Protein AF-A0A8H3BXD2-F1 (afdb_monomer_lite)

Sequence (95 aa):
MFKLPKGRADEPEEGSSPDHPIIMEGVTASDFVALLKVLYARNQPVLEASLIIPAFRLVNMWNFSELCTYLLPLAGKNLDDIDKIMFAREFRIKE

Organism: NCBI:txid456999

Radius of gyration: 16.64 Å; chains: 1; bounding box: 42×27×44 Å

Foldseek 3Di:
DDDDDDDPPPDDDACPDPVRHHDDPPADPLLVVLLVCLVVVPVPPDRQLVSLQSPCVVCVVVVVPVVVVVSVVVNVVHDDPVSNVVSCVVSVPDD

pLDDT: mean 85.91, std 11.85, range [49.66, 96.12]

Structure (mmCIF, N/CA/C/O backbone):
data_AF-A0A8H3BXD2-F1
#
_entry.id   AF-A0A8H3BXD2-F1
#
loop_
_atom_site.group_PDB
_atom_site.id
_atom_site.type_symbol
_atom_site.label_atom_id
_atom_site.label_alt_id
_atom_site.label_comp_id
_atom_site.label_asym_id
_atom_site.label_entity_id
_atom_site.label_seq_id
_atom_site.pdbx_PDB_ins_code
_atom_site.Cartn_x
_atom_site.Cartn_y
_atom_site.Cartn_z
_atom_site.occupancy
_atom_site.B_iso_or_equiv
_atom_site.auth_seq_id
_atom_site.auth_comp_id
_atom_site.auth_a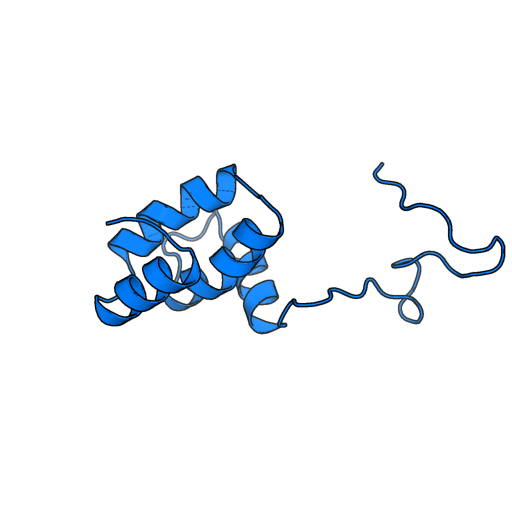sym_id
_atom_site.auth_atom_id
_atom_site.pdbx_PDB_model_num
ATOM 1 N N . MET A 1 1 ? 20.990 9.933 -8.618 1.00 50.59 1 MET A N 1
ATOM 2 C CA . MET A 1 1 ? 20.096 8.987 -9.320 1.00 50.59 1 MET A CA 1
ATOM 3 C C . MET A 1 1 ? 20.350 7.604 -8.764 1.00 50.59 1 MET A C 1
ATOM 5 O O . MET A 1 1 ? 21.511 7.220 -8.680 1.00 50.59 1 MET A O 1
ATOM 9 N N . PHE A 1 2 ? 19.295 6.907 -8.348 1.00 49.66 2 PHE A N 1
ATOM 10 C CA . PHE A 1 2 ? 19.366 5.499 -7.963 1.00 49.66 2 PHE A CA 1
ATOM 11 C C . PHE A 1 2 ? 19.772 4.714 -9.219 1.00 49.66 2 PHE A C 1
ATOM 13 O O . PHE A 1 2 ? 19.067 4.779 -10.221 1.00 49.66 2 PHE A O 1
ATOM 20 N N . LYS A 1 3 ? 20.951 4.088 -9.224 1.00 55.75 3 LYS A N 1
ATOM 21 C CA . LYS A 1 3 ? 21.384 3.213 -10.319 1.00 55.75 3 LYS A CA 1
ATOM 22 C C . LYS A 1 3 ? 21.396 1.799 -9.771 1.00 55.75 3 LYS A C 1
ATOM 24 O O . LYS A 1 3 ? 22.138 1.540 -8.823 1.00 55.75 3 LYS A O 1
ATOM 29 N N . LEU A 1 4 ? 20.560 0.925 -10.326 1.00 61.69 4 LEU A N 1
ATOM 30 C CA . LEU A 1 4 ? 20.644 -0.493 -10.005 1.00 61.69 4 LEU A CA 1
ATOM 31 C C . LEU A 1 4 ? 22.018 -1.036 -10.431 1.00 61.69 4 LEU A C 1
ATOM 33 O O . LEU A 1 4 ? 22.650 -0.476 -11.338 1.00 61.69 4 LEU A O 1
ATOM 37 N N . PRO A 1 5 ? 22.505 -2.104 -9.777 1.00 62.81 5 PRO A N 1
ATOM 38 C CA . PRO A 1 5 ? 23.662 -2.835 -10.265 1.00 62.81 5 PRO A CA 1
ATOM 39 C C . PRO A 1 5 ? 23.413 -3.200 -11.725 1.00 62.81 5 PRO A C 1
ATOM 41 O O . PRO A 1 5 ? 22.375 -3.772 -12.053 1.00 62.81 5 PRO A O 1
ATOM 44 N N . LYS A 1 6 ? 24.344 -2.831 -12.604 1.00 64.19 6 LYS A N 1
ATOM 45 C CA . LYS A 1 6 ? 24.254 -3.222 -14.008 1.00 64.19 6 LYS A CA 1
ATOM 46 C C . LYS A 1 6 ? 24.216 -4.747 -14.078 1.00 64.19 6 LYS A C 1
ATOM 48 O O . LYS A 1 6 ? 25.020 -5.404 -13.410 1.00 64.19 6 LYS A O 1
ATOM 53 N N . GLY A 1 7 ? 23.298 -5.282 -14.881 1.00 62.81 7 GLY A N 1
ATOM 54 C CA . GLY A 1 7 ? 23.344 -6.676 -15.310 1.00 62.81 7 GLY A CA 1
ATOM 55 C C . GLY A 1 7 ? 24.626 -6.966 -16.099 1.00 62.81 7 GLY A C 1
ATOM 56 O O . GLY A 1 7 ? 25.550 -6.144 -16.158 1.00 62.81 7 GLY A O 1
ATOM 57 N N . ARG A 1 8 ? 24.707 -8.140 -16.734 1.00 66.56 8 ARG A N 1
ATOM 58 C CA . ARG A 1 8 ? 25.800 -8.407 -17.687 1.00 66.56 8 ARG A CA 1
ATOM 59 C C . ARG A 1 8 ? 25.848 -7.276 -18.720 1.00 66.56 8 ARG A C 1
ATOM 61 O O . ARG A 1 8 ? 24.812 -6.724 -19.063 1.00 66.56 8 ARG A O 1
ATOM 68 N N . ALA A 1 9 ? 27.042 -6.931 -19.199 1.00 64.44 9 ALA A N 1
ATOM 69 C CA . ALA A 1 9 ? 27.271 -5.740 -20.026 1.00 64.44 9 ALA A CA 1
ATOM 70 C C . ALA A 1 9 ? 26.372 -5.624 -21.280 1.00 64.44 9 ALA A C 1
ATOM 72 O O . ALA A 1 9 ? 26.209 -4.515 -21.779 1.00 64.44 9 ALA A O 1
ATOM 73 N N . ASP A 1 10 ? 25.777 -6.733 -21.734 1.00 74.12 10 ASP A N 1
ATOM 74 C CA . ASP A 1 10 ? 24.904 -6.813 -22.910 1.00 74.12 10 ASP A CA 1
ATOM 75 C C . ASP A 1 10 ? 23.399 -6.940 -22.587 1.00 74.12 10 ASP A C 1
ATOM 77 O O . ASP A 1 10 ? 22.586 -7.014 -23.507 1.00 74.12 10 ASP A O 1
ATOM 81 N N . GLU A 1 11 ? 22.993 -6.983 -21.312 1.00 76.44 11 GLU A N 1
ATOM 82 C CA . GLU A 1 11 ? 21.574 -7.069 -20.942 1.00 76.44 11 GLU A CA 1
ATOM 83 C C . GLU A 1 11 ? 20.947 -5.668 -20.813 1.00 76.44 11 GLU A C 1
ATOM 85 O O . GLU A 1 11 ? 21.521 -4.794 -20.153 1.00 76.44 11 GLU A O 1
ATOM 90 N N . PRO A 1 12 ? 19.768 -5.431 -21.419 1.00 79.94 12 PRO A N 1
ATOM 91 C CA . PRO A 1 12 ? 19.047 -4.170 -21.278 1.00 79.94 12 PRO A CA 1
ATOM 92 C C . PRO A 1 12 ? 18.736 -3.854 -19.812 1.00 79.94 12 PRO A C 1
ATOM 94 O O . PRO A 1 12 ? 18.315 -4.727 -19.054 1.00 79.94 12 PRO A O 1
ATOM 97 N N . GLU A 1 13 ? 18.933 -2.596 -19.412 1.00 83.00 13 GLU A N 1
ATOM 98 C CA . GLU A 1 13 ? 18.635 -2.154 -18.047 1.00 83.00 13 GLU A CA 1
ATOM 99 C C . GLU A 1 13 ? 17.126 -2.284 -17.761 1.00 83.00 13 GLU A C 1
ATOM 101 O O . GLU A 1 13 ? 16.286 -1.972 -18.611 1.00 83.00 13 GLU A O 1
ATOM 106 N N . GLU A 1 14 ? 16.770 -2.731 -16.557 1.00 85.31 14 GLU A N 1
ATOM 107 C CA . GLU A 1 14 ? 15.375 -2.802 -16.118 1.00 85.31 14 GLU A CA 1
ATOM 108 C C . GLU A 1 14 ? 14.714 -1.413 -16.175 1.00 85.31 14 GLU A C 1
ATOM 110 O O . GLU A 1 14 ? 15.280 -0.412 -15.729 1.00 85.31 14 GLU A O 1
ATOM 115 N N . GLY A 1 15 ? 13.510 -1.340 -16.742 1.00 87.75 15 GLY A N 1
ATOM 116 C CA . GLY A 1 15 ? 12.777 -0.090 -16.945 1.00 87.75 15 GLY A CA 1
ATOM 117 C C . GLY A 1 15 ? 13.247 0.756 -18.130 1.00 87.75 15 GLY A C 1
ATOM 118 O O . GLY A 1 15 ? 12.753 1.870 -18.302 1.00 87.75 15 GLY A O 1
ATOM 119 N N . SER A 1 16 ? 14.178 0.266 -18.953 1.00 89.06 16 SER A N 1
ATOM 120 C CA . SER A 1 16 ? 14.711 1.022 -20.098 1.00 89.06 16 SER A CA 1
ATOM 121 C C . SER A 1 16 ? 13.746 1.130 -21.282 1.00 89.06 16 SER A C 1
ATOM 123 O O . SER A 1 16 ? 13.880 2.041 -22.099 1.00 89.06 16 SER A O 1
ATOM 125 N N . SER A 1 17 ? 12.780 0.215 -21.404 1.00 89.81 17 SER A N 1
ATOM 126 C CA . SER A 1 17 ? 11.842 0.169 -22.531 1.00 89.81 17 SER A CA 1
ATOM 127 C C . SER A 1 17 ? 10.576 -0.630 -22.187 1.00 89.81 17 SER A C 1
ATOM 129 O O . SER A 1 17 ? 10.553 -1.319 -21.168 1.00 89.81 17 SER A O 1
ATOM 131 N N . PRO A 1 18 ? 9.525 -0.588 -23.029 1.00 90.62 18 PRO A N 1
ATOM 132 C CA . PRO A 1 18 ? 8.348 -1.441 -22.853 1.00 90.62 18 PRO A CA 1
ATOM 133 C C . PRO A 1 18 ? 8.654 -2.945 -22.884 1.00 90.62 18 PRO A C 1
ATOM 135 O O . PRO A 1 18 ? 7.987 -3.703 -22.186 1.00 90.62 18 PRO A O 1
ATOM 138 N N . ASP A 1 19 ? 9.667 -3.363 -23.650 1.00 93.50 19 ASP A N 1
ATOM 139 C CA . ASP A 1 19 ? 10.114 -4.762 -23.728 1.00 93.50 19 ASP A CA 1
ATOM 140 C C . ASP A 1 19 ? 10.976 -5.168 -22.515 1.00 93.50 19 ASP A C 1
ATOM 142 O O . ASP A 1 19 ? 11.151 -6.353 -22.233 1.00 93.50 19 ASP A O 1
ATOM 146 N N . HIS A 1 20 ? 11.474 -4.179 -21.760 1.00 88.38 20 HIS A N 1
ATOM 147 C CA . HIS A 1 20 ? 12.263 -4.343 -20.537 1.00 88.38 20 HIS A CA 1
ATOM 148 C C . HIS A 1 20 ? 11.685 -3.487 -19.400 1.00 88.38 20 HIS A C 1
ATOM 150 O O . HIS A 1 20 ? 12.331 -2.528 -18.964 1.00 88.38 20 HIS A O 1
ATOM 156 N N . PRO A 1 21 ? 10.453 -3.772 -18.943 1.00 91.19 21 PRO A N 1
ATOM 157 C CA . PRO A 1 21 ? 9.790 -2.975 -17.920 1.00 91.19 21 PRO A CA 1
ATOM 158 C C . PRO A 1 21 ? 10.404 -3.218 -16.537 1.00 91.19 21 PRO A C 1
ATOM 160 O O . PRO A 1 21 ? 11.196 -4.136 -16.342 1.00 91.19 21 PRO A O 1
ATOM 163 N N . ILE A 1 22 ? 9.993 -2.405 -15.563 1.00 90.25 22 ILE A N 1
ATOM 164 C CA . ILE A 1 22 ? 10.253 -2.678 -14.145 1.00 90.25 22 ILE A CA 1
ATOM 165 C C . ILE A 1 22 ? 9.260 -3.736 -13.675 1.00 90.25 22 ILE A C 1
ATOM 167 O O . ILE A 1 22 ? 8.047 -3.520 -13.769 1.00 90.25 22 ILE A O 1
ATOM 171 N N . ILE A 1 23 ? 9.758 -4.857 -13.158 1.00 90.56 23 ILE A N 1
ATOM 172 C CA . ILE A 1 23 ? 8.913 -5.934 -12.642 1.00 90.56 23 ILE A CA 1
ATOM 173 C C . ILE A 1 23 ? 8.728 -5.740 -11.138 1.00 90.56 23 ILE A C 1
ATOM 175 O O . ILE A 1 23 ? 9.657 -5.862 -10.343 1.00 90.56 23 ILE A O 1
ATOM 179 N N . MET A 1 24 ? 7.497 -5.434 -10.729 1.00 90.12 24 MET A N 1
ATOM 180 C CA . MET A 1 24 ? 7.153 -5.249 -9.319 1.00 90.12 24 MET A CA 1
ATOM 181 C C . MET A 1 24 ? 6.724 -6.577 -8.687 1.00 90.12 24 MET A C 1
ATOM 183 O O . MET A 1 24 ? 5.537 -6.885 -8.587 1.00 90.12 24 MET A O 1
ATOM 187 N N . GLU A 1 25 ? 7.704 -7.371 -8.263 1.00 90.38 25 GLU A N 1
ATOM 188 C CA . GLU A 1 25 ? 7.464 -8.645 -7.579 1.00 90.38 25 GLU A CA 1
ATOM 189 C C . GLU A 1 25 ? 6.679 -8.457 -6.271 1.00 90.38 25 GLU A C 1
ATOM 191 O O . GLU A 1 25 ? 6.969 -7.570 -5.466 1.00 90.38 25 GLU A O 1
ATOM 196 N N . GLY A 1 26 ? 5.673 -9.307 -6.046 1.00 90.12 26 GLY A N 1
ATOM 197 C CA . GLY A 1 26 ? 4.833 -9.264 -4.842 1.00 90.12 26 GLY A CA 1
ATOM 198 C C . GLY A 1 26 ? 3.839 -8.097 -4.778 1.00 90.12 26 GLY A C 1
ATOM 199 O O . GLY A 1 26 ? 3.166 -7.936 -3.761 1.00 90.12 26 GLY A O 1
ATOM 200 N N . VAL A 1 27 ? 3.714 -7.305 -5.847 1.00 94.62 27 VAL A N 1
ATOM 201 C CA . VAL A 1 27 ? 2.793 -6.166 -5.924 1.00 94.62 27 VAL A CA 1
ATOM 202 C C . VAL A 1 27 ? 1.592 -6.518 -6.790 1.00 94.62 27 VAL A C 1
ATOM 204 O O . VAL A 1 27 ? 1.727 -6.854 -7.965 1.00 94.62 27 VAL A O 1
ATOM 207 N N . THR A 1 28 ? 0.387 -6.398 -6.232 1.00 95.81 28 THR A N 1
ATOM 208 C CA . THR A 1 28 ? -0.835 -6.502 -7.037 1.00 95.81 28 THR A CA 1
ATOM 209 C C . THR A 1 28 ? -1.148 -5.167 -7.713 1.00 95.81 28 THR A C 1
ATOM 211 O O . THR A 1 28 ? -0.887 -4.092 -7.165 1.00 95.81 28 THR A O 1
ATOM 214 N N . ALA A 1 29 ? -1.773 -5.215 -8.893 1.00 95.25 29 ALA A N 1
ATOM 215 C CA . ALA A 1 29 ? -2.202 -4.002 -9.590 1.00 95.25 29 ALA A CA 1
ATOM 216 C C . ALA A 1 29 ? -3.168 -3.155 -8.739 1.00 95.25 29 ALA A C 1
ATOM 218 O O . ALA A 1 29 ? -3.087 -1.929 -8.754 1.00 95.25 29 ALA A O 1
ATOM 219 N N . SER A 1 30 ? -4.053 -3.792 -7.964 1.00 95.62 30 SER A N 1
ATOM 220 C CA . SER A 1 30 ? -4.985 -3.104 -7.063 1.00 95.62 30 SER A CA 1
ATOM 221 C C . SER A 1 30 ? -4.276 -2.365 -5.932 1.00 95.62 30 SER A C 1
ATOM 223 O O . SER A 1 30 ? -4.614 -1.211 -5.667 1.00 95.62 30 SER A O 1
ATOM 225 N N . ASP A 1 31 ? -3.276 -2.990 -5.303 1.00 96.06 31 ASP A N 1
ATOM 226 C CA . ASP A 1 31 ? -2.502 -2.350 -4.237 1.00 96.06 31 ASP A CA 1
ATOM 227 C C . ASP A 1 31 ? -1.719 -1.154 -4.792 1.00 96.06 31 ASP A C 1
ATOM 229 O O . ASP A 1 31 ? -1.704 -0.076 -4.192 1.00 96.06 31 ASP A O 1
ATOM 233 N N . PHE A 1 32 ? -1.142 -1.300 -5.991 1.00 95.62 32 PHE A N 1
ATOM 234 C CA . PHE A 1 32 ? -0.393 -0.223 -6.635 1.00 95.62 32 PHE A CA 1
ATOM 235 C C . PHE A 1 32 ? -1.289 0.955 -7.026 1.00 95.62 32 PHE A C 1
ATOM 237 O O . PHE A 1 32 ? -0.960 2.107 -6.745 1.00 95.62 32 PHE A O 1
ATOM 244 N N . VAL A 1 33 ? -2.466 0.688 -7.601 1.00 95.00 33 VAL A N 1
ATOM 245 C CA . VAL A 1 33 ? -3.459 1.730 -7.904 1.00 95.00 33 VAL A CA 1
ATOM 246 C C . VAL A 1 33 ? -3.908 2.449 -6.631 1.00 95.00 33 VAL A C 1
ATOM 248 O O . VAL A 1 33 ? -4.017 3.677 -6.636 1.00 95.00 33 VAL A O 1
ATOM 251 N N . ALA A 1 34 ? -4.153 1.723 -5.538 1.00 94.81 34 ALA A N 1
ATOM 252 C CA . ALA A 1 34 ? -4.531 2.330 -4.265 1.00 94.81 34 ALA A CA 1
ATOM 253 C C . ALA A 1 34 ? -3.423 3.229 -3.705 1.00 94.81 34 ALA A C 1
ATOM 255 O O . ALA A 1 34 ? -3.706 4.351 -3.284 1.00 94.81 34 ALA A O 1
ATOM 256 N N . LEU A 1 35 ? -2.163 2.789 -3.775 1.00 94.75 35 LEU A N 1
ATOM 257 C CA . LEU A 1 35 ? -1.021 3.609 -3.384 1.00 94.75 35 LEU A CA 1
ATOM 258 C C . LEU A 1 35 ? -0.923 4.887 -4.227 1.00 94.75 35 LEU A C 1
ATOM 260 O O . LEU A 1 35 ? -0.782 5.974 -3.669 1.00 94.75 35 LEU A O 1
ATOM 264 N N . LEU A 1 36 ? -1.040 4.78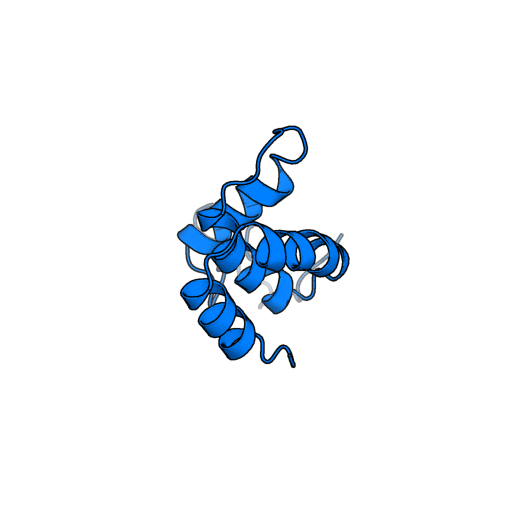8 -5.555 1.00 93.25 36 LEU A N 1
ATOM 265 C CA . LEU A 1 36 ? -1.023 5.964 -6.429 1.00 93.25 36 LEU A CA 1
ATOM 266 C C . LEU A 1 36 ? -2.163 6.928 -6.093 1.00 93.25 36 LEU A C 1
ATOM 268 O O . LEU A 1 36 ? -1.943 8.136 -6.019 1.00 93.25 36 LEU A O 1
ATOM 272 N N . LYS A 1 37 ? -3.368 6.414 -5.826 1.00 92.19 37 LYS A N 1
ATOM 273 C CA . LYS A 1 37 ? -4.480 7.250 -5.365 1.00 92.19 37 LYS A CA 1
ATOM 274 C C . LYS A 1 37 ? -4.132 7.954 -4.057 1.00 92.19 37 LYS A C 1
ATOM 276 O O . LYS A 1 37 ? -4.310 9.157 -3.990 1.00 92.19 37 LYS A O 1
ATOM 281 N N . VAL A 1 38 ? -3.572 7.274 -3.058 1.00 90.38 38 VAL A N 1
ATOM 282 C CA . VAL A 1 38 ? -3.145 7.924 -1.802 1.00 90.38 38 VAL A CA 1
ATOM 283 C C . VAL A 1 38 ? -2.103 9.021 -2.051 1.00 90.38 38 VAL A C 1
ATOM 285 O O . VAL A 1 38 ? -2.223 10.118 -1.507 1.00 90.38 38 VAL A O 1
ATOM 288 N N . LEU A 1 39 ? -1.100 8.752 -2.890 1.00 89.88 39 LEU A N 1
ATOM 289 C CA . LEU A 1 39 ? -0.009 9.687 -3.179 1.00 89.88 39 LEU A CA 1
ATOM 290 C C . LEU A 1 39 ? -0.488 10.943 -3.916 1.00 89.88 39 LEU A C 1
ATOM 292 O O . LEU A 1 39 ? -0.111 12.060 -3.560 1.00 89.88 39 LEU A O 1
ATOM 296 N N . TYR A 1 40 ? -1.314 10.762 -4.945 1.00 86.56 40 TYR A N 1
ATOM 297 C CA . TYR A 1 40 ? -1.716 11.840 -5.848 1.00 86.56 40 TYR A CA 1
ATOM 298 C C . TYR A 1 40 ? -3.062 12.477 -5.481 1.00 86.56 40 TYR A C 1
ATOM 300 O O . TYR A 1 40 ? -3.317 13.618 -5.862 1.00 86.56 40 TYR A O 1
ATOM 308 N N . ALA A 1 41 ? -3.903 11.813 -4.683 1.00 78.75 41 ALA A N 1
ATOM 309 C CA . ALA A 1 41 ? -5.160 12.367 -4.176 1.00 78.75 41 ALA A CA 1
ATOM 310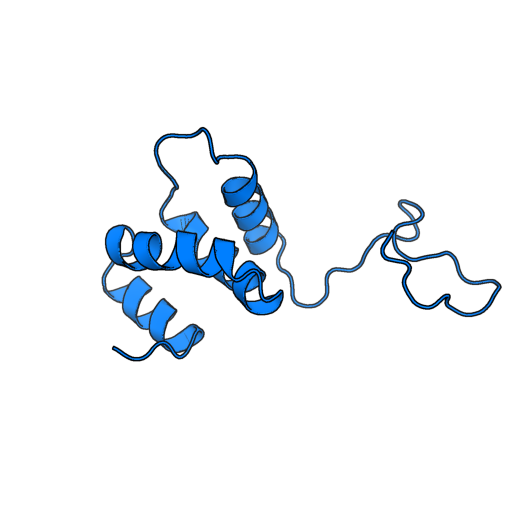 C C . ALA A 1 41 ? -4.984 13.176 -2.882 1.00 78.75 41 ALA A C 1
ATOM 312 O O . ALA A 1 41 ? -5.963 13.441 -2.193 1.00 78.75 41 ALA A O 1
ATOM 313 N N . ARG A 1 42 ? -3.768 13.640 -2.563 1.00 60.75 42 ARG A N 1
ATOM 314 C CA . ARG A 1 42 ? -3.487 14.469 -1.375 1.00 60.75 42 ARG A CA 1
ATOM 315 C C . ARG A 1 42 ? -4.326 15.761 -1.308 1.00 60.75 42 ARG A C 1
ATOM 317 O O . ARG A 1 42 ? -4.483 16.329 -0.234 1.00 60.75 42 ARG A O 1
ATOM 324 N N . ASN A 1 43 ? -4.897 16.186 -2.440 1.00 63.34 43 ASN A N 1
ATOM 325 C CA . ASN A 1 43 ? -5.803 17.333 -2.555 1.00 63.34 43 ASN A CA 1
ATOM 326 C C . ASN A 1 43 ? -7.298 16.958 -2.533 1.00 63.34 43 ASN A C 1
ATOM 328 O O . ASN A 1 43 ? -8.143 17.836 -2.704 1.00 63.34 43 ASN A O 1
ATOM 332 N N . GLN A 1 44 ? -7.648 15.679 -2.375 1.00 64.44 44 GLN A N 1
ATOM 333 C CA . GLN A 1 44 ? -9.038 15.246 -2.268 1.00 64.44 44 GLN A CA 1
ATOM 334 C C . GLN A 1 44 ? -9.463 15.149 -0.795 1.00 64.44 44 GLN A C 1
ATOM 336 O O . GLN A 1 44 ? -8.718 14.625 0.031 1.00 64.44 44 GLN A O 1
ATOM 341 N N . PRO A 1 45 ? -10.655 15.661 -0.444 1.00 62.62 45 PRO A N 1
ATOM 342 C CA . PRO A 1 45 ? -11.059 15.847 0.949 1.00 62.62 45 PRO A CA 1
ATOM 343 C C . PRO A 1 45 ? -11.335 14.541 1.707 1.00 62.62 45 PRO A C 1
ATOM 345 O O . PRO A 1 45 ? -11.355 14.552 2.936 1.00 62.62 45 PRO A O 1
ATOM 348 N N . VAL A 1 46 ? -11.558 13.425 1.009 1.00 70.81 46 VAL A N 1
ATOM 349 C CA . VAL A 1 46 ? -11.898 12.141 1.630 1.00 70.81 46 VAL A CA 1
ATOM 350 C C . VAL A 1 46 ? -11.146 11.021 0.924 1.00 70.81 46 VAL A C 1
ATOM 352 O O . VAL A 1 46 ? -11.332 10.798 -0.269 1.00 70.81 46 VAL A O 1
ATOM 355 N N . LEU A 1 47 ? -10.308 10.307 1.677 1.00 80.56 47 LEU A N 1
ATOM 356 C CA . LEU A 1 47 ? -9.730 9.045 1.232 1.00 80.56 47 LEU A CA 1
ATOM 357 C C . LEU A 1 47 ? -10.765 7.933 1.434 1.00 80.56 47 LEU A C 1
ATOM 359 O O . LEU A 1 47 ? -11.242 7.731 2.552 1.00 80.56 47 LEU A O 1
ATOM 363 N N . GLU A 1 48 ? -11.102 7.212 0.368 1.00 86.25 48 GLU A N 1
ATOM 364 C CA . GLU A 1 48 ? -11.981 6.043 0.450 1.00 86.25 48 GLU A CA 1
ATOM 365 C C . GLU A 1 48 ? -11.351 4.958 1.339 1.00 86.25 48 GLU A C 1
ATOM 367 O O . GLU A 1 48 ? -10.185 4.597 1.162 1.00 86.25 48 GLU A O 1
ATOM 372 N N . ALA A 1 49 ? -12.126 4.411 2.283 1.00 87.38 49 ALA A N 1
ATOM 373 C CA . ALA A 1 49 ? -11.647 3.406 3.238 1.00 87.38 49 ALA A CA 1
ATOM 374 C C . ALA A 1 49 ? -11.077 2.151 2.550 1.00 87.38 49 ALA A C 1
ATOM 376 O O . ALA A 1 49 ? -10.078 1.591 3.001 1.00 87.38 49 ALA A O 1
ATOM 377 N N . SER A 1 50 ? -11.653 1.775 1.404 1.00 90.56 50 SER A N 1
ATOM 378 C CA . SER A 1 50 ? -11.229 0.643 0.570 1.00 90.56 50 SER A CA 1
ATOM 379 C C . SER A 1 50 ? -9.797 0.765 0.038 1.00 90.56 50 SER A C 1
ATOM 381 O O . SER A 1 50 ? -9.194 -0.239 -0.330 1.00 90.56 50 SER A O 1
ATOM 383 N N . LEU A 1 51 ? -9.233 1.977 0.005 1.00 92.00 51 LEU A N 1
ATOM 384 C CA . LEU A 1 51 ? -7.866 2.227 -0.455 1.00 92.00 51 LEU A CA 1
ATOM 385 C C . LEU A 1 51 ? -6.829 2.059 0.656 1.00 92.00 51 LEU A C 1
ATOM 387 O O . LEU A 1 51 ? -5.645 1.926 0.356 1.00 92.00 51 LEU A O 1
ATOM 391 N N . ILE A 1 52 ? -7.251 2.064 1.925 1.00 92.38 52 ILE A N 1
ATOM 392 C CA . ILE A 1 52 ? -6.338 2.121 3.069 1.00 92.38 52 ILE A CA 1
ATOM 393 C C . ILE A 1 52 ? -5.511 0.842 3.170 1.00 92.38 52 ILE A C 1
ATOM 395 O O . ILE A 1 52 ? -4.288 0.931 3.154 1.00 92.38 52 ILE A O 1
ATOM 399 N N . ILE A 1 53 ? -6.142 -0.335 3.236 1.00 94.12 53 ILE A N 1
ATOM 400 C CA . ILE A 1 53 ? -5.420 -1.611 3.393 1.00 94.12 53 ILE A CA 1
ATOM 401 C C . ILE A 1 53 ? -4.503 -1.890 2.186 1.00 94.12 53 ILE A C 1
ATOM 403 O O . ILE A 1 53 ? -3.312 -2.123 2.405 1.00 94.12 53 ILE A O 1
ATOM 407 N N . PRO A 1 54 ? -4.981 -1.799 0.925 1.00 95.31 54 PRO A N 1
ATOM 408 C CA . PRO A 1 54 ? -4.145 -2.035 -0.254 1.00 95.31 54 PRO A CA 1
ATOM 409 C C . PRO A 1 54 ? -2.948 -1.077 -0.348 1.00 95.31 54 PRO A C 1
ATOM 411 O O . PRO A 1 54 ? -1.825 -1.502 -0.613 1.00 95.31 54 PRO A O 1
ATOM 414 N N . ALA A 1 55 ? -3.149 0.214 -0.058 1.00 94.81 55 ALA A N 1
ATOM 415 C CA . ALA A 1 55 ? -2.045 1.170 -0.024 1.00 94.81 55 ALA A CA 1
ATOM 416 C C . ALA A 1 55 ? -1.082 0.883 1.137 1.00 94.81 55 ALA A C 1
ATOM 418 O O . ALA A 1 55 ? 0.134 0.963 0.951 1.00 94.81 55 ALA A O 1
ATOM 419 N N . PHE A 1 56 ? -1.611 0.516 2.315 1.00 95.06 56 PHE A N 1
ATOM 420 C CA . PHE A 1 56 ? -0.807 0.227 3.503 1.00 95.06 56 PHE A CA 1
ATOM 421 C C . PHE A 1 56 ? 0.161 -0.943 3.273 1.00 95.06 56 PHE A C 1
ATOM 423 O O . PHE A 1 56 ? 1.314 -0.876 3.696 1.00 95.06 56 PHE A O 1
ATOM 430 N N . ARG A 1 57 ? -0.267 -1.980 2.537 1.00 95.50 57 ARG A N 1
ATOM 431 C CA . ARG A 1 57 ? 0.590 -3.117 2.154 1.00 95.50 57 ARG A CA 1
ATOM 432 C C . ARG A 1 57 ? 1.884 -2.667 1.493 1.00 95.50 57 ARG A C 1
ATOM 434 O O . ARG A 1 57 ? 2.957 -3.087 1.918 1.00 95.50 57 ARG A O 1
ATOM 441 N N . LEU A 1 58 ? 1.790 -1.789 0.494 1.00 96.12 58 LEU A N 1
ATOM 442 C CA . LEU A 1 58 ? 2.955 -1.347 -0.272 1.00 96.12 58 LEU A CA 1
ATOM 443 C C . LEU A 1 58 ? 3.818 -0.342 0.485 1.00 96.12 58 LEU A C 1
ATOM 445 O O . LEU A 1 58 ? 5.040 -0.460 0.455 1.00 96.12 58 LEU A O 1
ATOM 449 N N . VAL A 1 59 ? 3.219 0.607 1.214 1.00 94.81 59 VAL A N 1
ATOM 450 C CA . VAL A 1 59 ? 4.014 1.542 2.038 1.00 94.81 59 VAL A CA 1
ATOM 451 C C . VAL A 1 59 ? 4.760 0.805 3.146 1.00 94.81 59 VAL A C 1
ATOM 453 O O . VAL A 1 59 ? 5.904 1.150 3.433 1.00 94.81 59 VAL A O 1
ATOM 456 N N . ASN A 1 60 ? 4.159 -0.241 3.721 1.00 94.19 60 ASN A N 1
ATOM 457 C CA . ASN A 1 60 ? 4.810 -1.082 4.713 1.00 94.19 60 ASN A CA 1
ATOM 458 C C . ASN A 1 60 ? 5.902 -1.948 4.067 1.00 94.19 60 ASN A C 1
ATOM 460 O O . ASN A 1 60 ? 7.020 -1.987 4.571 1.00 94.19 60 ASN A O 1
ATOM 464 N N . MET A 1 61 ? 5.617 -2.583 2.922 1.00 93.31 61 MET A N 1
ATOM 465 C CA . MET A 1 61 ? 6.587 -3.388 2.166 1.00 93.31 61 MET A CA 1
ATOM 466 C C . MET A 1 61 ? 7.836 -2.583 1.776 1.00 93.31 61 MET A C 1
ATOM 468 O O . MET A 1 61 ? 8.953 -3.082 1.892 1.00 93.31 61 MET A O 1
ATOM 472 N N . TRP A 1 62 ? 7.660 -1.331 1.346 1.00 93.38 62 TRP A N 1
ATOM 473 C CA . TRP A 1 62 ? 8.749 -0.451 0.908 1.00 93.38 62 TRP A CA 1
ATOM 474 C C . TRP A 1 62 ? 9.300 0.469 2.005 1.00 93.38 62 TRP A C 1
ATOM 476 O O . TRP A 1 62 ? 10.179 1.285 1.732 1.00 93.38 62 TRP A O 1
ATOM 486 N N . ASN A 1 63 ? 8.839 0.322 3.251 1.00 92.75 63 ASN A N 1
ATOM 487 C CA . ASN A 1 63 ? 9.269 1.112 4.410 1.00 92.75 63 ASN A CA 1
ATOM 488 C C . ASN A 1 63 ? 9.091 2.638 4.248 1.00 92.75 63 ASN A C 1
ATOM 490 O O . ASN A 1 63 ? 9.929 3.429 4.688 1.00 92.75 63 ASN A O 1
ATOM 494 N N . PHE A 1 64 ? 7.982 3.080 3.654 1.00 94.19 64 PHE A N 1
ATOM 495 C CA . PHE A 1 64 ? 7.626 4.500 3.559 1.00 94.19 64 PHE A CA 1
ATOM 496 C C . PHE A 1 64 ? 7.032 5.010 4.880 1.00 94.19 64 PHE A C 1
ATOM 498 O O . PHE A 1 64 ? 5.821 5.178 5.024 1.00 94.19 64 PHE A O 1
ATOM 505 N N . SER A 1 65 ? 7.903 5.275 5.854 1.00 91.69 65 SER A N 1
ATOM 506 C CA . SER A 1 65 ? 7.546 5.628 7.238 1.00 91.69 65 SER A CA 1
ATOM 507 C C . SER A 1 65 ? 6.571 6.806 7.372 1.00 91.69 65 SER A C 1
ATOM 509 O O . SER A 1 65 ? 5.630 6.734 8.167 1.00 91.69 65 SER A O 1
ATOM 511 N N . GLU A 1 66 ? 6.742 7.872 6.585 1.00 91.75 66 GLU A N 1
ATOM 512 C CA . GLU A 1 66 ? 5.833 9.029 6.596 1.00 91.75 66 GLU A CA 1
ATOM 513 C C . GLU 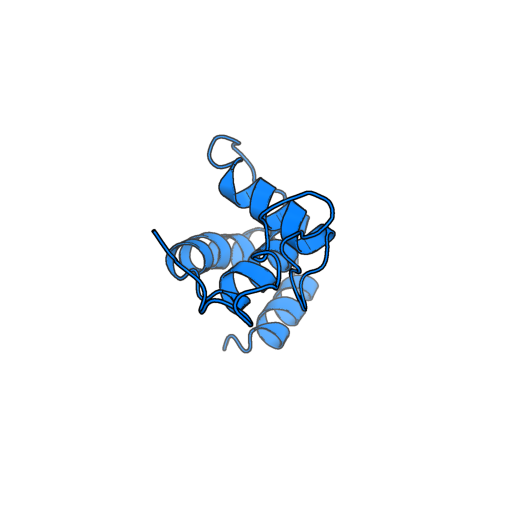A 1 66 ? 4.416 8.647 6.152 1.00 91.75 66 GLU A C 1
ATOM 515 O O . GLU A 1 66 ? 3.434 9.054 6.775 1.00 91.75 66 GLU A O 1
ATOM 520 N N . LEU A 1 67 ? 4.296 7.814 5.114 1.00 91.62 67 LEU A N 1
ATOM 521 C CA . LEU A 1 67 ? 3.000 7.361 4.611 1.00 91.62 67 LEU A CA 1
ATOM 522 C C . LEU A 1 67 ? 2.352 6.339 5.542 1.00 91.62 67 LEU A C 1
ATOM 524 O O . LEU A 1 67 ? 1.141 6.399 5.737 1.00 91.62 67 LEU A O 1
ATOM 528 N N . CYS A 1 68 ? 3.133 5.459 6.175 1.00 92.06 68 CYS A N 1
ATOM 529 C CA . CYS A 1 68 ? 2.624 4.592 7.239 1.00 92.06 68 CYS A CA 1
ATOM 530 C C . CYS A 1 68 ? 2.039 5.427 8.389 1.00 92.06 68 CYS A C 1
ATOM 532 O O . CYS A 1 68 ? 0.926 5.162 8.840 1.00 92.06 68 CYS A O 1
ATOM 534 N N . THR A 1 69 ? 2.749 6.477 8.814 1.00 92.12 69 THR A N 1
ATOM 535 C CA . THR A 1 69 ? 2.297 7.394 9.876 1.00 92.12 69 THR A CA 1
ATOM 536 C C . THR A 1 69 ? 1.033 8.156 9.473 1.00 92.12 69 THR A C 1
ATOM 538 O O . THR A 1 69 ? 0.167 8.400 10.308 1.00 92.12 69 THR A O 1
ATOM 541 N N . TYR A 1 70 ? 0.897 8.504 8.193 1.00 90.62 70 TYR A N 1
ATOM 542 C CA . TYR A 1 70 ? -0.294 9.157 7.652 1.00 90.62 70 TYR A CA 1
ATOM 543 C C . TYR A 1 70 ? -1.508 8.216 7.557 1.00 90.62 70 TYR A C 1
ATOM 545 O O . TYR A 1 70 ? -2.617 8.600 7.926 1.00 9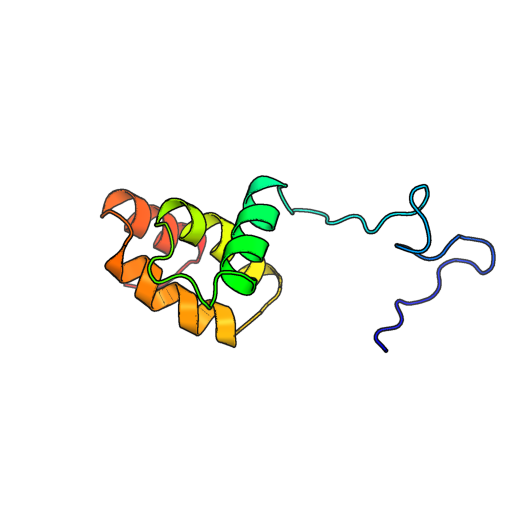0.62 70 TYR A O 1
ATOM 553 N N . LEU A 1 71 ? -1.315 6.985 7.076 1.00 91.12 71 LEU A N 1
ATOM 554 C CA . LEU A 1 71 ? -2.401 6.032 6.836 1.00 91.12 71 LEU A CA 1
ATOM 555 C C . LEU A 1 71 ? -2.888 5.336 8.111 1.00 91.12 71 LEU A C 1
ATOM 557 O O . LEU A 1 71 ? -4.067 4.998 8.195 1.00 91.12 71 LEU A O 1
ATOM 561 N N . LEU A 1 72 ? -2.026 5.140 9.111 1.00 92.25 72 LEU A N 1
ATOM 562 C CA . LEU A 1 72 ? -2.376 4.396 10.323 1.00 92.25 72 LEU A CA 1
ATOM 563 C C . LEU A 1 72 ? -3.555 5.023 11.110 1.00 92.25 72 LEU A C 1
ATOM 565 O O . LEU A 1 72 ? -4.505 4.302 11.421 1.00 92.25 72 LEU A O 1
ATOM 569 N N . PRO A 1 73 ? -3.600 6.346 11.375 1.00 91.12 73 PRO A N 1
ATOM 570 C CA . PRO A 1 73 ? -4.765 6.971 12.006 1.00 91.12 73 PRO A CA 1
ATOM 571 C C . PRO A 1 73 ? -6.029 6.904 11.138 1.00 91.12 73 PRO A C 1
ATOM 573 O O . PRO A 1 73 ? -7.138 6.792 11.661 1.00 91.12 73 PRO A O 1
ATOM 576 N N . LEU A 1 74 ? -5.877 6.960 9.810 1.00 90.12 74 LEU A N 1
ATOM 577 C CA . LEU A 1 74 ? -6.999 6.843 8.876 1.00 90.12 74 LEU A CA 1
ATOM 578 C C . LEU A 1 74 ? -7.590 5.433 8.897 1.00 90.12 74 LEU A C 1
ATOM 580 O O . LEU A 1 74 ? -8.811 5.303 8.860 1.00 90.12 74 LEU A O 1
ATOM 584 N N . ALA A 1 75 ? -6.754 4.400 9.033 1.00 91.31 75 ALA A N 1
ATOM 585 C CA . ALA A 1 75 ? -7.202 3.026 9.232 1.00 91.31 75 ALA A CA 1
ATOM 586 C C . ALA A 1 75 ? -8.055 2.902 10.503 1.00 91.31 75 ALA A C 1
ATOM 588 O O . ALA A 1 75 ? -9.170 2.390 10.456 1.00 91.31 75 ALA A O 1
ATOM 589 N N . GLY A 1 76 ? -7.589 3.471 11.620 1.00 89.69 76 GLY A N 1
ATOM 590 C CA . GLY A 1 76 ? -8.346 3.478 12.875 1.00 89.69 76 GLY A CA 1
ATOM 591 C C . GLY A 1 76 ? -9.689 4.218 12.795 1.00 89.69 76 GLY A C 1
ATOM 592 O O . GLY A 1 76 ? -10.643 3.840 13.476 1.00 89.69 76 GLY A O 1
ATOM 593 N N . LYS A 1 77 ? -9.791 5.254 11.956 1.00 90.75 77 LYS A N 1
ATOM 594 C CA . LYS A 1 77 ? -11.009 6.066 11.817 1.00 90.75 77 LYS A CA 1
ATOM 595 C C . LYS A 1 77 ? -12.016 5.506 10.810 1.00 90.75 77 LYS A C 1
ATOM 597 O O . LYS A 1 77 ? -13.214 5.602 11.056 1.00 90.75 77 LYS A O 1
ATOM 602 N N . ASN A 1 78 ? -11.539 4.992 9.678 1.00 90.38 78 ASN A N 1
ATOM 603 C CA . ASN A 1 78 ? -12.374 4.754 8.498 1.00 90.38 78 ASN A CA 1
ATOM 604 C C . ASN A 1 78 ? -12.667 3.272 8.224 1.00 90.38 78 ASN A C 1
ATOM 606 O O . ASN A 1 78 ? -13.585 2.995 7.457 1.00 90.38 78 ASN A O 1
ATOM 610 N N . LEU A 1 79 ? -11.901 2.339 8.800 1.00 92.19 79 LEU A N 1
ATOM 611 C CA . LEU A 1 79 ? -12.188 0.908 8.680 1.00 92.19 79 LEU A CA 1
ATOM 612 C C . LEU A 1 79 ? -13.307 0.499 9.643 1.00 92.19 79 LEU A C 1
ATOM 614 O O . LEU A 1 79 ? -13.444 1.070 10.732 1.00 92.19 79 LEU A O 1
ATOM 618 N N . ASP A 1 80 ? -14.085 -0.508 9.253 1.00 92.38 80 ASP A N 1
ATOM 619 C CA . ASP A 1 80 ? -14.997 -1.174 10.178 1.00 92.38 80 ASP A CA 1
ATOM 620 C C . ASP A 1 80 ? -14.231 -2.075 11.166 1.00 92.38 80 ASP A C 1
ATOM 622 O O . ASP A 1 80 ? -13.014 -2.259 11.067 1.00 92.38 80 ASP A O 1
ATOM 626 N N . ASP A 1 81 ? -14.925 -2.604 12.172 1.00 92.44 81 ASP A N 1
ATOM 627 C CA . ASP A 1 81 ? -14.279 -3.377 13.236 1.00 92.44 81 ASP A CA 1
ATOM 628 C C . ASP A 1 81 ? -13.676 -4.700 12.734 1.00 92.44 81 ASP A C 1
ATOM 630 O O . ASP A 1 81 ? -12.644 -5.134 13.248 1.00 92.44 81 ASP A O 1
ATOM 634 N N . ILE A 1 82 ? -14.261 -5.322 11.705 1.00 91.62 82 ILE A N 1
ATOM 635 C CA . ILE A 1 82 ? -13.729 -6.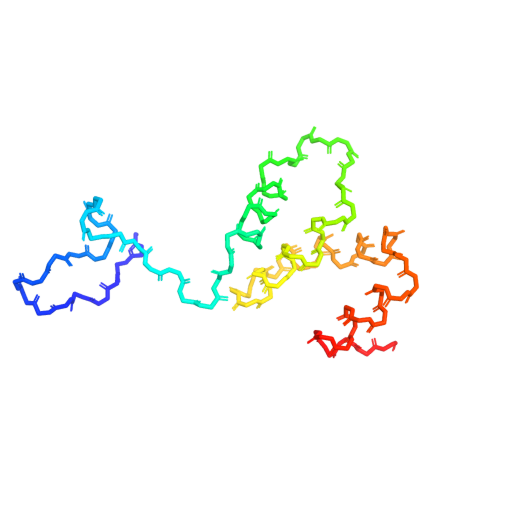559 11.116 1.00 91.62 82 ILE A CA 1
ATOM 636 C C . ILE A 1 82 ? -12.443 -6.244 10.346 1.00 91.62 82 ILE A C 1
ATOM 638 O O . ILE A 1 82 ? -11.418 -6.904 10.551 1.00 91.62 82 ILE A O 1
ATOM 642 N N . ASP A 1 83 ? -12.471 -5.204 9.517 1.00 91.19 83 ASP A N 1
ATOM 643 C CA . ASP A 1 83 ? -11.332 -4.742 8.733 1.00 91.19 83 ASP A CA 1
ATOM 644 C C . ASP A 1 83 ? -10.184 -4.268 9.628 1.00 91.19 83 ASP A C 1
ATOM 646 O O . ASP A 1 83 ? -9.024 -4.553 9.331 1.00 91.19 83 ASP A O 1
ATOM 650 N N . LYS A 1 84 ? -10.469 -3.622 10.768 1.00 92.00 84 LYS A N 1
ATOM 651 C CA . LYS A 1 84 ? -9.448 -3.263 11.770 1.00 92.00 84 LYS A CA 1
ATOM 652 C C . LYS A 1 84 ? -8.741 -4.484 12.342 1.00 92.00 84 LYS A C 1
ATOM 654 O O . LYS A 1 84 ? -7.515 -4.470 12.453 1.00 92.00 84 LYS A O 1
ATOM 659 N N . ILE A 1 85 ? -9.484 -5.537 12.688 1.00 91.50 85 ILE A N 1
ATOM 660 C CA . ILE A 1 85 ? -8.901 -6.775 13.222 1.00 91.50 85 ILE A CA 1
ATOM 661 C C . ILE A 1 85 ? -8.032 -7.449 12.155 1.00 91.50 85 ILE A C 1
ATOM 663 O O . ILE A 1 85 ? -6.912 -7.878 12.448 1.00 91.50 85 ILE A O 1
ATOM 667 N N . MET A 1 86 ? -8.513 -7.526 10.909 1.00 91.38 86 MET A N 1
ATOM 668 C CA . MET A 1 86 ? -7.729 -8.081 9.798 1.00 91.38 86 MET A CA 1
ATOM 669 C C . MET A 1 86 ? -6.468 -7.257 9.531 1.00 91.38 86 MET A C 1
ATOM 671 O O . MET A 1 86 ? -5.385 -7.829 9.414 1.00 91.38 86 MET A O 1
ATOM 675 N N . PHE A 1 87 ? -6.586 -5.931 9.527 1.00 92.25 87 PHE A N 1
ATOM 676 C CA . PHE A 1 87 ? -5.475 -5.001 9.359 1.00 92.25 87 PHE A CA 1
ATOM 677 C C . PHE A 1 87 ? -4.419 -5.164 10.461 1.00 92.25 87 PHE A C 1
ATOM 679 O O . PHE A 1 87 ? -3.241 -5.379 10.170 1.00 92.25 87 PHE A O 1
ATOM 686 N N . ALA A 1 88 ? -4.825 -5.137 11.733 1.00 91.94 88 ALA A N 1
ATOM 687 C CA . ALA A 1 88 ? -3.910 -5.298 12.861 1.00 91.94 88 ALA A CA 1
ATOM 688 C C . ALA A 1 88 ? -3.189 -6.654 12.822 1.00 91.94 88 ALA A C 1
ATOM 690 O O . ALA A 1 88 ? -1.977 -6.724 13.046 1.00 91.94 88 ALA A O 1
ATOM 691 N N . ARG A 1 89 ? -3.913 -7.726 12.467 1.00 92.12 89 ARG A N 1
ATOM 692 C CA . ARG A 1 89 ? -3.348 -9.072 12.312 1.00 92.12 89 ARG A CA 1
ATOM 693 C C . ARG A 1 89 ? -2.330 -9.141 11.178 1.00 92.12 89 ARG A C 1
ATOM 695 O O . ARG A 1 89 ? -1.269 -9.736 11.363 1.00 92.12 89 ARG A O 1
ATOM 702 N N . GLU A 1 90 ? -2.651 -8.564 10.023 1.00 92.25 90 GLU A N 1
ATOM 703 C CA . GLU A 1 90 ? -1.784 -8.581 8.845 1.00 92.25 90 GLU A CA 1
ATOM 704 C C . GLU A 1 90 ? -0.454 -7.866 9.119 1.00 92.25 90 GLU A C 1
ATOM 706 O O . GLU A 1 90 ? 0.614 -8.413 8.842 1.00 92.25 90 GLU A O 1
ATOM 711 N N . PHE A 1 91 ? -0.507 -6.692 9.752 1.00 90.62 91 PHE A N 1
ATOM 712 C CA . PHE A 1 91 ? 0.674 -5.859 10.004 1.00 90.62 91 PHE A CA 1
ATOM 713 C C . PHE A 1 91 ? 1.301 -6.056 11.389 1.00 90.62 91 PHE A C 1
ATOM 715 O O . PHE A 1 91 ? 2.250 -5.357 11.741 1.00 90.62 91 PHE A O 1
ATOM 722 N N . ARG A 1 92 ? 0.808 -7.028 12.170 1.00 88.31 92 ARG A N 1
ATOM 723 C CA . ARG A 1 92 ? 1.272 -7.344 13.537 1.00 88.31 92 ARG A CA 1
ATOM 724 C C . ARG A 1 92 ? 1.296 -6.120 14.458 1.00 88.31 92 ARG A C 1
ATOM 726 O O . ARG A 1 92 ? 2.189 -5.974 15.295 1.00 88.31 92 ARG A O 1
ATOM 733 N N . ILE A 1 93 ? 0.312 -5.245 14.292 1.00 83.00 93 ILE A N 1
ATOM 734 C CA . ILE A 1 93 ? 0.125 -4.074 15.142 1.00 83.00 93 ILE A CA 1
ATOM 735 C C . ILE A 1 93 ? -0.476 -4.577 16.453 1.00 83.00 93 ILE A C 1
ATOM 737 O O . ILE A 1 93 ? -1.444 -5.336 16.444 1.00 83.00 93 ILE A O 1
ATOM 741 N N . LYS A 1 94 ? 0.145 -4.215 17.576 1.00 72.50 94 LYS A N 1
ATOM 742 C CA . LYS A 1 94 ? -0.396 -4.533 18.900 1.00 72.50 94 LYS A CA 1
ATOM 743 C C . LYS A 1 94 ? -1.554 -3.583 19.203 1.00 72.50 94 LYS A C 1
ATOM 745 O O . LYS A 1 94 ? -1.456 -2.409 18.850 1.00 72.50 94 LYS A O 1
ATOM 750 N N . GLU A 1 95 ? -2.605 -4.119 19.822 1.00 54.56 95 GLU A N 1
ATOM 751 C CA . GLU A 1 95 ? -3.708 -3.338 20.405 1.00 54.56 95 GLU A CA 1
ATOM 752 C C . GLU A 1 95 ? -3.209 -2.293 21.411 1.00 54.56 95 GLU A C 1
ATOM 754 O O . GLU A 1 95 ? -2.219 -2.583 22.131 1.00 54.56 95 GLU A O 1
#

Secondary structure (DSSP, 8-state):
---PPP-STTSPPTTSBTTB----TT--HHHHHHHHHHHH-TTSS---GGGHHHHHHHHHHTT-HHHHHHHHHHHHHHS-HHHHHHHHHHHT---